Protein AF-A0A953AN81-F1 (afdb_monomer_lite)

Radius of gyration: 26.67 Å; chains: 1; bounding box: 37×70×62 Å

Secondary structure (DSSP, 8-state):
-TTSS---HHHHTT--EEEEETTEEEEE-----GGGGGT-HHHHHHHHHHHTTHHHHHHHS-S----PPP----PPPPPPP---------------

Sequence (96 aa):
LLSGRPVGITRVHGQEQRVTVAGRSVLLYPLYHPAAALYTPAMLKVLESDFARLPELLARGSEPVAAAPPNVGRAPEPIPEPVAVAPAQGEQLGLF

pLDDT: mean 79.98, std 17.8, range [47.62, 97.81]

Structure (mmCIF, N/CA/C/O backbone):
data_AF-A0A953AN81-F1
#
_entry.id   AF-A0A953AN81-F1
#
loop_
_atom_site.group_PDB
_atom_site.id
_atom_site.type_symbol
_atom_site.label_atom_id
_atom_site.label_alt_id
_atom_site.label_comp_id
_atom_site.label_asym_id
_atom_site.label_entity_id
_atom_site.label_seq_id
_atom_site.pdbx_PDB_ins_code
_atom_site.Cartn_x
_atom_site.Cartn_y
_atom_site.Cartn_z
_atom_site.occupancy
_atom_site.B_iso_or_equiv
_atom_site.auth_seq_id
_atom_site.auth_comp_id
_atom_site.auth_asym_id
_atom_site.auth_atom_id
_atom_site.pdbx_PDB_model_num
ATOM 1 N N . LEU A 1 1 ? -2.696 -9.888 7.579 1.00 82.38 1 LEU A N 1
ATOM 2 C CA . LEU A 1 1 ? -2.526 -8.621 6.823 1.00 82.38 1 LEU A CA 1
ATOM 3 C C . LEU A 1 1 ? -3.196 -7.497 7.602 1.00 82.38 1 LEU A C 1
ATOM 5 O O . LEU A 1 1 ? -4.228 -7.763 8.204 1.00 82.38 1 LEU A O 1
ATOM 9 N N . LEU A 1 2 ? -2.651 -6.276 7.573 1.00 84.50 2 LEU A N 1
ATOM 10 C CA . LEU A 1 2 ? -3.248 -5.101 8.241 1.00 84.50 2 LEU A CA 1
ATOM 11 C C . LEU A 1 2 ? -4.686 -4.808 7.776 1.00 84.50 2 LEU A C 1
ATOM 13 O O . LEU A 1 2 ? -5.493 -4.313 8.550 1.00 84.50 2 LEU A O 1
ATOM 17 N N . SER A 1 3 ? -5.019 -5.167 6.534 1.00 84.38 3 SER A N 1
ATOM 18 C CA . SER A 1 3 ? -6.356 -5.009 5.952 1.00 84.38 3 SER A CA 1
ATOM 19 C C . SER A 1 3 ? -7.399 -6.016 6.460 1.00 84.38 3 SER A C 1
ATOM 21 O O . SER A 1 3 ? -8.580 -5.871 6.153 1.00 84.38 3 SER A O 1
ATOM 23 N N . GLY A 1 4 ? -6.990 -7.082 7.162 1.00 85.19 4 GLY A N 1
ATOM 24 C CA . GLY A 1 4 ? -7.884 -8.158 7.614 1.00 85.19 4 GLY A CA 1
ATOM 25 C C . GLY A 1 4 ? -8.491 -9.029 6.500 1.00 85.19 4 GLY A C 1
ATOM 26 O O . GLY A 1 4 ? -9.268 -9.930 6.798 1.00 85.19 4 GLY A O 1
ATOM 27 N N . ARG A 1 5 ? -8.147 -8.798 5.222 1.00 84.94 5 ARG A N 1
ATOM 28 C CA . ARG A 1 5 ? -8.697 -9.523 4.060 1.00 84.94 5 ARG A CA 1
ATOM 29 C C . ARG A 1 5 ? -7.575 -10.147 3.223 1.00 84.94 5 ARG A C 1
ATOM 31 O O . ARG A 1 5 ? -6.584 -9.461 2.972 1.00 84.94 5 ARG A O 1
ATOM 38 N N . PRO A 1 6 ? -7.720 -11.388 2.727 1.00 87.38 6 PRO A N 1
ATOM 39 C CA . PRO A 1 6 ? -6.695 -12.068 1.931 1.00 87.38 6 PRO A CA 1
ATOM 40 C C . PRO A 1 6 ? -6.718 -11.642 0.446 1.00 87.38 6 PRO A C 1
ATOM 42 O O . PRO A 1 6 ? -6.703 -12.480 -0.450 1.0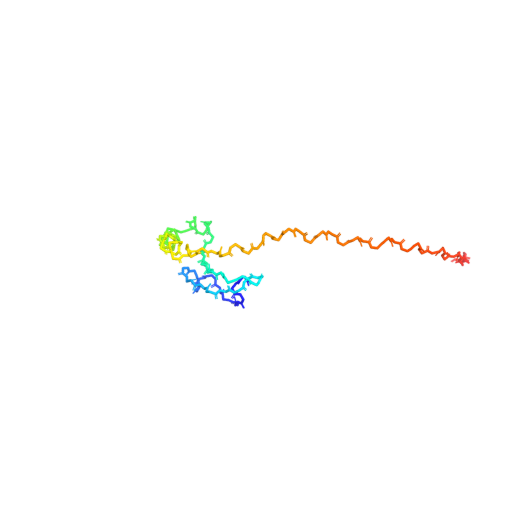0 87.38 6 PRO A O 1
ATOM 45 N N . VAL A 1 7 ? -6.799 -10.339 0.159 1.00 90.31 7 VAL A N 1
ATOM 46 C CA . VAL A 1 7 ? -6.850 -9.816 -1.219 1.00 90.31 7 VAL A CA 1
ATOM 47 C C . VAL A 1 7 ? -5.448 -9.397 -1.670 1.00 90.31 7 VAL A C 1
ATOM 49 O O . VAL A 1 7 ? -4.734 -8.726 -0.929 1.00 90.31 7 VAL A O 1
ATOM 52 N N . GLY A 1 8 ? -5.049 -9.791 -2.884 1.00 93.75 8 GLY A N 1
ATOM 53 C CA . GLY A 1 8 ? -3.735 -9.461 -3.449 1.00 93.75 8 GLY A CA 1
ATOM 54 C C . GLY A 1 8 ? -3.566 -7.976 -3.791 1.00 93.75 8 GLY A C 1
ATOM 55 O O . GLY A 1 8 ? -4.536 -7.306 -4.154 1.00 93.75 8 GLY A O 1
ATOM 56 N N . ILE A 1 9 ? -2.321 -7.483 -3.726 1.00 94.25 9 ILE A N 1
ATOM 57 C CA . ILE A 1 9 ? -1.979 -6.055 -3.881 1.00 94.25 9 ILE A CA 1
ATOM 58 C C . ILE A 1 9 ? -2.495 -5.449 -5.192 1.00 94.25 9 ILE A C 1
ATOM 60 O O . ILE A 1 9 ? -3.015 -4.339 -5.191 1.00 94.25 9 ILE A O 1
ATOM 64 N N . THR A 1 10 ? -2.481 -6.214 -6.285 1.00 94.25 10 THR A N 1
ATOM 65 C CA . THR A 1 10 ? -2.954 -5.771 -7.604 1.00 94.25 10 THR A CA 1
ATOM 66 C C . THR A 1 10 ? -4.422 -5.364 -7.646 1.00 94.25 10 THR A C 1
ATOM 68 O O . THR A 1 10 ? -4.812 -4.596 -8.514 1.00 94.25 10 THR A O 1
ATOM 71 N N . ARG A 1 11 ? -5.252 -5.837 -6.711 1.00 94.25 11 ARG A N 1
ATOM 72 C CA . ARG A 1 11 ? -6.670 -5.450 -6.645 1.00 94.25 11 ARG A CA 1
ATOM 73 C C . ARG A 1 11 ? -6.944 -4.290 -5.692 1.00 94.25 11 ARG A C 1
ATOM 75 O O . ARG A 1 11 ? -8.027 -3.724 -5.760 1.00 94.25 11 ARG A O 1
ATOM 82 N N . VAL A 1 12 ? -6.019 -3.995 -4.777 1.00 95.62 12 VAL A N 1
ATOM 83 C CA . VAL A 1 12 ? -6.256 -3.082 -3.643 1.00 95.62 12 VAL A CA 1
ATOM 84 C C . VAL A 1 12 ? -5.313 -1.885 -3.598 1.00 95.62 12 VAL A C 1
ATOM 86 O O . VAL A 1 12 ? -5.532 -0.998 -2.776 1.00 95.62 12 VAL A O 1
ATOM 89 N N . HIS A 1 13 ? -4.266 -1.850 -4.428 1.00 95.88 13 HIS A N 1
ATOM 90 C CA . HIS A 1 13 ? -3.402 -0.676 -4.517 1.00 95.88 13 HIS A CA 1
ATOM 91 C C . HIS A 1 13 ? -4.225 0.561 -4.899 1.00 95.88 13 HIS A C 1
ATOM 93 O O . HIS A 1 13 ? -5.213 0.465 -5.631 1.00 95.88 13 HIS A O 1
ATOM 99 N N . GLY A 1 14 ? -3.871 1.708 -4.327 1.00 95.94 14 GLY A N 1
ATOM 100 C CA . GLY A 1 14 ? -4.579 2.958 -4.577 1.00 95.94 14 GLY A CA 1
ATOM 101 C C . GLY A 1 14 ? -6.006 3.004 -4.012 1.00 95.94 14 GLY A C 1
ATOM 102 O O . GLY A 1 14 ? -6.730 3.961 -4.264 1.00 95.94 14 GLY A O 1
ATOM 103 N N . GLN A 1 15 ? -6.471 2.014 -3.247 1.00 95.00 15 GLN A N 1
ATOM 104 C CA . GLN A 1 15 ? -7.810 2.039 -2.647 1.00 95.00 15 GLN A CA 1
ATOM 105 C C . GLN A 1 15 ? -7.718 2.292 -1.148 1.00 95.00 15 GLN A C 1
ATOM 107 O O . GLN A 1 15 ? -7.075 1.544 -0.417 1.00 95.00 15 GLN A O 1
ATOM 112 N N . GLU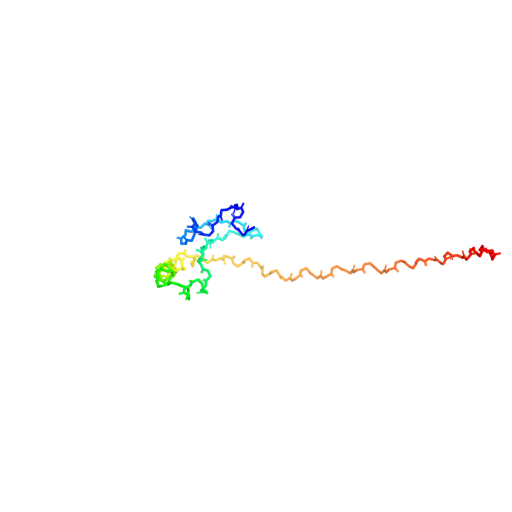 A 1 16 ? -8.386 3.341 -0.677 1.00 94.25 16 GLU A N 1
ATOM 113 C CA . GLU A 1 16 ? -8.463 3.634 0.750 1.00 94.25 16 GLU A CA 1
ATOM 114 C C . GLU A 1 16 ? -9.329 2.600 1.485 1.00 94.25 16 GLU A C 1
ATOM 116 O O . GLU A 1 16 ? -10.363 2.143 0.995 1.00 94.25 16 GLU A O 1
ATOM 121 N N . GLN A 1 17 ? -8.889 2.202 2.673 1.00 93.25 17 GLN A N 1
ATOM 122 C CA . GLN A 1 17 ? -9.535 1.176 3.479 1.00 93.25 17 GLN A CA 1
ATOM 123 C C . GLN A 1 17 ? -9.576 1.642 4.929 1.00 93.25 17 GLN A C 1
ATOM 125 O O . GLN A 1 17 ? -8.550 1.709 5.601 1.00 93.25 17 GLN A O 1
ATOM 130 N N . ARG A 1 18 ? -10.769 1.945 5.442 1.00 92.44 18 ARG A N 1
ATOM 131 C CA . ARG A 1 18 ? -10.947 2.182 6.879 1.00 92.44 18 ARG A CA 1
ATOM 132 C C . ARG A 1 18 ? -10.865 0.851 7.615 1.00 92.44 18 ARG A C 1
ATOM 134 O O . ARG A 1 18 ? -11.656 -0.052 7.343 1.00 92.44 18 ARG A O 1
ATOM 141 N N . VAL A 1 19 ? -9.904 0.732 8.522 1.00 92.69 19 VAL A N 1
ATOM 142 C CA . VAL A 1 19 ? -9.663 -0.483 9.307 1.00 92.69 19 VAL A CA 1
ATOM 143 C C . VAL A 1 19 ? -9.360 -0.125 10.756 1.00 92.69 19 VAL A C 1
ATOM 145 O O . VAL A 1 19 ? -8.864 0.959 11.053 1.00 92.69 19 VAL A O 1
ATOM 148 N N . THR A 1 20 ? -9.644 -1.048 11.672 1.00 92.00 20 THR A N 1
ATOM 149 C CA . THR A 1 20 ? -9.247 -0.916 13.075 1.00 92.00 20 THR A CA 1
ATOM 150 C C . THR A 1 20 ? -7.985 -1.736 13.313 1.00 92.00 20 THR A C 1
ATOM 152 O O . THR A 1 20 ? -8.000 -2.955 13.159 1.00 92.00 20 THR A O 1
ATOM 155 N N . VAL A 1 21 ? -6.894 -1.081 13.706 1.00 89.00 21 VAL A N 1
ATOM 156 C CA . VAL A 1 21 ? -5.611 -1.725 14.020 1.00 89.00 21 VAL A CA 1
ATOM 157 C C . VAL A 1 21 ? -5.282 -1.441 15.477 1.00 89.00 21 VAL A C 1
ATOM 159 O O . VAL A 1 21 ? -5.191 -0.282 15.872 1.00 89.00 21 VAL A O 1
ATOM 162 N N . ALA A 1 22 ? -5.133 -2.494 16.288 1.00 89.25 22 ALA A N 1
ATOM 163 C CA . ALA A 1 22 ? -4.834 -2.380 17.721 1.00 89.25 22 ALA A CA 1
ATOM 164 C C . ALA A 1 22 ? -5.758 -1.384 18.466 1.00 89.25 22 ALA A C 1
ATOM 166 O O . ALA A 1 22 ? -5.303 -0.548 19.242 1.00 89.25 22 ALA A O 1
ATOM 167 N N . GLY A 1 23 ? -7.065 -1.434 18.176 1.00 88.94 23 GLY A N 1
ATOM 168 C CA . GLY A 1 23 ? -8.071 -0.555 18.786 1.00 88.94 23 GLY A CA 1
ATOM 169 C C . GLY A 1 23 ? -8.125 0.875 18.230 1.00 88.94 23 GLY A C 1
ATOM 170 O O . GLY A 1 23 ? -8.932 1.670 18.700 1.00 88.94 23 GLY A O 1
ATOM 171 N N . ARG A 1 24 ? -7.312 1.218 17.222 1.00 88.69 24 ARG A N 1
ATOM 172 C CA . ARG A 1 24 ? -7.308 2.539 16.572 1.00 88.69 24 ARG A CA 1
ATOM 173 C C . ARG A 1 24 ? -7.953 2.470 15.194 1.00 88.69 24 ARG A C 1
ATOM 175 O O . ARG A 1 24 ? -7.601 1.602 14.399 1.00 88.69 24 ARG A O 1
ATOM 182 N N . SER A 1 25 ? -8.874 3.389 14.908 1.00 90.56 25 SER A N 1
ATOM 183 C CA . SER A 1 25 ? -9.413 3.575 13.556 1.00 90.56 25 SER A CA 1
ATOM 184 C C . SER A 1 25 ? -8.359 4.262 12.691 1.00 90.56 25 SER A C 1
ATOM 186 O O . SER A 1 25 ? -7.903 5.351 13.032 1.00 90.56 25 SER A O 1
ATOM 188 N N . VAL A 1 26 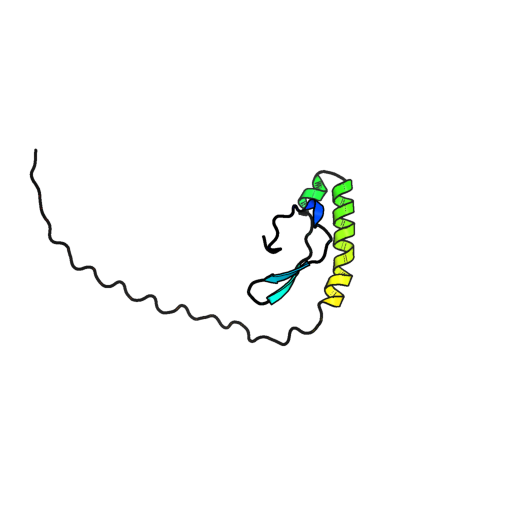? -7.940 3.612 11.607 1.00 91.06 26 VAL A N 1
ATOM 189 C CA . VAL A 1 26 ? -6.924 4.123 10.682 1.00 91.06 26 VAL A CA 1
ATOM 190 C C . VAL A 1 26 ? -7.411 4.023 9.240 1.00 91.06 26 VAL A C 1
ATOM 192 O O . VAL A 1 26 ? -8.149 3.105 8.870 1.00 91.06 26 VAL A O 1
ATOM 195 N N . LEU A 1 27 ? -6.973 4.968 8.410 1.00 92.81 27 LEU A N 1
ATOM 196 C CA . LEU A 1 27 ? -7.141 4.902 6.964 1.00 92.81 27 LEU A CA 1
ATOM 197 C C . LEU A 1 27 ? -5.913 4.214 6.363 1.00 92.81 27 LEU A C 1
ATOM 199 O O . LEU A 1 27 ? -4.829 4.789 6.314 1.00 92.81 27 LEU A O 1
ATOM 203 N N . LEU A 1 28 ? -6.072 2.967 5.935 1.00 93.94 28 LEU A N 1
ATOM 204 C CA . LEU A 1 28 ? -5.036 2.206 5.250 1.00 93.94 28 LEU A CA 1
ATOM 205 C C . LEU A 1 28 ? -5.090 2.509 3.747 1.00 93.94 28 LEU A C 1
ATOM 207 O O . LEU A 1 28 ? -6.149 2.405 3.135 1.00 93.94 28 LEU A O 1
ATOM 211 N N . TYR A 1 29 ? -3.950 2.850 3.149 1.00 96.31 29 TYR A N 1
ATOM 212 C CA . TYR A 1 29 ? -3.821 3.113 1.713 1.00 96.31 29 TYR A CA 1
ATOM 213 C C . TYR A 1 29 ? -2.700 2.237 1.131 1.00 96.31 29 TYR A C 1
ATOM 215 O O . TYR A 1 29 ? -1.523 2.588 1.246 1.00 96.31 29 TYR A O 1
ATOM 223 N N . PRO A 1 30 ? -3.024 1.042 0.598 1.00 95.75 30 PRO A N 1
ATOM 224 C CA . PRO A 1 30 ? -2.033 0.117 0.063 1.00 95.75 30 PRO A CA 1
ATOM 225 C C . PRO A 1 30 ? -1.387 0.655 -1.215 1.00 95.75 30 PRO A C 1
ATOM 227 O O . PRO A 1 30 ? -2.065 1.185 -2.093 1.00 95.75 30 PRO A O 1
ATOM 230 N N . LEU A 1 31 ? -0.081 0.440 -1.345 1.00 96.88 31 LEU A N 1
ATOM 231 C CA . LEU A 1 31 ? 0.719 0.823 -2.505 1.00 96.88 31 LEU A CA 1
ATOM 232 C C . LEU A 1 31 ? 1.575 -0.358 -2.956 1.00 96.88 31 LEU A C 1
ATOM 234 O O . LEU A 1 31 ? 1.941 -1.215 -2.145 1.00 96.88 31 LEU A O 1
ATOM 238 N N . TYR A 1 32 ? 1.931 -0.388 -4.240 1.00 96.62 32 TYR A N 1
ATOM 239 C CA . TYR A 1 32 ? 3.012 -1.261 -4.685 1.00 96.62 32 TYR A CA 1
ATOM 240 C C . TYR A 1 32 ? 4.321 -0.880 -3.988 1.00 96.62 32 TYR A C 1
ATOM 242 O O . TYR A 1 32 ? 4.598 0.292 -3.732 1.00 96.62 32 TYR A O 1
ATOM 250 N N . HIS A 1 33 ? 5.149 -1.883 -3.694 1.00 95.88 33 HIS A N 1
ATOM 251 C CA . HIS A 1 33 ? 6.485 -1.640 -3.161 1.00 95.88 33 HIS A CA 1
ATOM 252 C C . HIS A 1 33 ? 7.315 -0.842 -4.188 1.00 95.88 33 HIS A C 1
ATOM 254 O O . HIS A 1 33 ? 7.271 -1.200 -5.366 1.00 95.88 33 HIS A O 1
ATOM 260 N N . PRO A 1 34 ? 8.116 0.169 -3.794 1.00 95.69 34 PRO A N 1
ATOM 261 C CA . PRO A 1 34 ? 8.873 0.998 -4.741 1.00 95.69 34 PRO A CA 1
ATOM 262 C C . PRO A 1 34 ? 9.767 0.208 -5.705 1.00 95.69 34 PRO A C 1
ATOM 264 O O . PRO A 1 34 ? 9.899 0.571 -6.869 1.00 95.69 34 PRO A O 1
ATOM 267 N N . ALA A 1 35 ? 10.308 -0.932 -5.262 1.00 97.12 35 ALA A N 1
ATOM 268 C CA . ALA A 1 35 ? 11.082 -1.827 -6.129 1.00 97.12 35 ALA A CA 1
ATOM 269 C C . ALA A 1 35 ? 10.296 -2.330 -7.361 1.00 97.12 35 ALA A C 1
ATOM 271 O O . ALA A 1 35 ? 10.907 -2.636 -8.380 1.00 97.12 35 ALA A O 1
ATOM 272 N N . ALA A 1 36 ? 8.957 -2.378 -7.314 1.00 93.81 36 ALA A N 1
ATOM 273 C CA . ALA A 1 36 ? 8.121 -2.765 -8.453 1.00 93.81 36 ALA A CA 1
ATOM 274 C C . ALA A 1 36 ? 8.292 -1.821 -9.659 1.00 93.81 36 ALA A C 1
ATOM 276 O O . ALA A 1 36 ? 8.195 -2.260 -10.806 1.00 93.81 36 ALA A O 1
ATOM 277 N N . ALA A 1 37 ? 8.597 -0.543 -9.409 1.00 96.06 37 ALA A N 1
ATOM 278 C CA . ALA A 1 37 ? 8.819 0.452 -10.454 1.00 96.06 37 ALA A CA 1
ATOM 279 C C . ALA A 1 37 ? 10.097 0.192 -11.273 1.00 96.06 37 ALA A C 1
ATOM 281 O O . ALA A 1 37 ? 10.204 0.678 -12.395 1.00 96.06 37 ALA A O 1
ATOM 282 N N . LEU A 1 38 ? 11.042 -0.603 -10.753 1.00 97.12 38 LEU A N 1
ATOM 283 C CA . LEU A 1 38 ? 12.294 -0.925 -11.448 1.00 97.12 38 LEU A CA 1
ATOM 284 C C . LEU A 1 38 ? 12.105 -1.937 -12.585 1.00 97.12 38 LEU A C 1
ATOM 286 O O . LEU A 1 38 ? 12.938 -2.008 -13.483 1.00 97.12 38 LEU A O 1
ATOM 290 N N . TYR A 1 39 ? 11.027 -2.726 -12.559 1.00 93.44 39 TYR A N 1
ATOM 291 C CA . TYR A 1 39 ? 10.818 -3.800 -13.532 1.00 93.44 39 TYR A CA 1
ATOM 292 C C . TYR A 1 39 ? 10.215 -3.309 -14.845 1.00 93.44 39 TYR A C 1
ATOM 294 O O . TYR A 1 39 ? 10.553 -3.833 -15.903 1.00 93.44 39 TYR A O 1
ATOM 302 N N . THR A 1 40 ? 9.293 -2.340 -14.798 1.00 95.62 40 THR A N 1
ATOM 303 C CA . THR A 1 40 ? 8.643 -1.818 -16.008 1.00 95.62 40 THR A CA 1
ATOM 304 C C . THR A 1 40 ? 8.266 -0.338 -15.871 1.00 95.62 40 THR A C 1
ATOM 306 O O . THR A 1 40 ? 7.801 0.080 -14.806 1.00 95.62 40 THR A O 1
ATOM 309 N N . PRO A 1 41 ? 8.325 0.447 -16.966 1.00 95.44 41 PRO A N 1
ATOM 310 C CA . PRO A 1 41 ? 7.830 1.827 -16.974 1.00 95.44 41 PRO A CA 1
ATOM 311 C C . PRO A 1 41 ? 6.335 1.950 -16.644 1.00 95.44 41 PRO A C 1
ATOM 313 O O . PRO A 1 41 ? 5.883 2.984 -16.161 1.00 95.44 41 PRO A O 1
ATOM 316 N N . ALA A 1 42 ? 5.547 0.905 -16.911 1.00 96.12 42 ALA A N 1
ATOM 317 C CA . ALA A 1 42 ? 4.129 0.879 -16.570 1.00 96.12 42 ALA A CA 1
ATOM 318 C C . ALA A 1 42 ? 3.909 0.870 -15.048 1.00 96.12 42 ALA A C 1
ATOM 320 O O . ALA A 1 42 ? 3.053 1.600 -14.557 1.00 96.12 42 ALA A O 1
ATOM 321 N N . MET A 1 43 ? 4.703 0.098 -14.295 1.00 96.00 43 MET A N 1
ATOM 322 C CA . MET A 1 43 ? 4.615 0.062 -12.828 1.00 96.00 43 MET A CA 1
ATOM 323 C C . MET A 1 43 ? 5.037 1.379 -12.181 1.00 96.00 43 MET A C 1
ATOM 325 O O . MET A 1 43 ? 4.426 1.788 -11.198 1.00 96.00 43 MET A O 1
ATOM 329 N N . LEU A 1 44 ? 6.022 2.069 -12.761 1.00 97.44 44 LEU A N 1
ATOM 330 C CA . LEU A 1 44 ? 6.397 3.417 -12.339 1.00 97.44 44 LEU A CA 1
ATOM 331 C C . LEU A 1 44 ? 5.192 4.368 -12.431 1.00 97.44 44 LEU A C 1
ATOM 333 O O . LEU A 1 44 ? 4.832 4.985 -11.434 1.00 97.44 44 LEU A O 1
ATOM 337 N N . LYS A 1 45 ? 4.511 4.418 -13.584 1.00 97.81 45 LYS A N 1
ATOM 338 C CA . LYS A 1 45 ? 3.341 5.294 -13.793 1.00 97.81 45 LYS A CA 1
ATOM 339 C C . LYS A 1 45 ? 2.196 5.007 -12.822 1.00 97.81 45 LYS A C 1
ATOM 341 O O . LYS A 1 45 ? 1.543 5.930 -12.344 1.00 97.81 45 LYS A O 1
ATOM 346 N N . VAL A 1 46 ? 1.947 3.728 -12.534 1.00 97.12 46 VAL A N 1
ATOM 347 C CA . VAL A 1 46 ? 0.943 3.329 -11.536 1.00 97.12 46 VAL A CA 1
ATOM 348 C C . VAL A 1 46 ? 1.328 3.862 -10.157 1.00 97.12 46 VAL A C 1
ATOM 350 O O . VAL A 1 46 ? 0.502 4.480 -9.490 1.00 97.12 46 VAL A O 1
ATOM 353 N N . LEU A 1 47 ? 2.588 3.684 -9.752 1.00 96.94 47 LEU A N 1
ATOM 354 C CA . LEU A 1 47 ? 3.073 4.147 -8.456 1.00 96.94 47 LEU A CA 1
ATOM 355 C C . LEU A 1 47 ? 2.995 5.675 -8.326 1.00 96.94 47 LEU A C 1
ATOM 357 O O . LEU A 1 47 ? 2.526 6.166 -7.304 1.00 96.94 47 LEU A O 1
ATOM 361 N N . GLU A 1 48 ? 3.391 6.423 -9.359 1.00 97.75 48 GLU A N 1
ATOM 362 C CA . GLU A 1 48 ? 3.258 7.887 -9.396 1.00 97.75 48 GLU A CA 1
ATOM 363 C C . GLU A 1 48 ? 1.801 8.331 -9.235 1.00 97.75 48 GLU A C 1
ATOM 365 O O . GLU A 1 48 ? 1.511 9.201 -8.412 1.00 97.75 48 GLU A O 1
ATOM 370 N N . SER A 1 49 ? 0.875 7.707 -9.971 1.00 97.75 49 SER A N 1
ATOM 371 C CA . SER A 1 49 ? -0.555 8.013 -9.870 1.00 97.75 49 SER A CA 1
ATOM 372 C C . SER A 1 49 ? -1.103 7.730 -8.474 1.00 97.75 49 SER A C 1
ATOM 374 O O . SER A 1 49 ? -1.906 8.509 -7.960 1.00 97.75 49 SER A O 1
ATOM 376 N N . ASP A 1 50 ? -0.685 6.630 -7.848 1.00 97.56 50 ASP A N 1
ATOM 377 C CA . ASP A 1 50 ? -1.146 6.292 -6.507 1.00 97.56 50 ASP A CA 1
ATOM 378 C C . ASP A 1 50 ? -0.569 7.260 -5.458 1.00 97.56 50 ASP A C 1
ATOM 380 O O . ASP A 1 50 ? -1.290 7.674 -4.545 1.00 97.56 50 ASP A O 1
ATOM 384 N N . PHE A 1 51 ? 0.700 7.664 -5.600 1.00 97.00 51 PHE A N 1
ATOM 385 C CA . PHE A 1 51 ? 1.361 8.642 -4.727 1.00 97.00 51 PHE A CA 1
ATOM 386 C C . PHE A 1 51 ? 0.764 10.045 -4.855 1.00 97.00 51 PHE A C 1
ATOM 388 O O . PHE A 1 51 ? 0.629 10.740 -3.847 1.00 97.00 51 PHE A O 1
ATOM 395 N N . ALA A 1 52 ? 0.347 10.450 -6.057 1.00 97.44 52 ALA A N 1
ATOM 396 C CA . ALA A 1 52 ? -0.267 11.755 -6.302 1.00 97.44 52 ALA A CA 1
ATOM 397 C C . ALA A 1 52 ? -1.550 11.990 -5.482 1.00 97.44 52 ALA A C 1
ATOM 399 O O . ALA A 1 52 ? -1.940 13.134 -5.258 1.00 97.44 52 ALA A O 1
ATOM 400 N N . ARG A 1 53 ? -2.189 10.923 -4.986 1.00 96.12 53 ARG A N 1
ATOM 401 C CA . ARG A 1 53 ? -3.385 10.997 -4.133 1.00 96.12 53 ARG A CA 1
ATOM 402 C C . ARG A 1 53 ? -3.079 11.197 -2.649 1.00 96.12 53 ARG A C 1
ATOM 404 O O . ARG A 1 53 ? -3.966 11.607 -1.901 1.00 96.12 53 ARG A O 1
ATOM 411 N N . LEU A 1 54 ? -1.849 10.928 -2.202 1.00 94.94 54 LEU A N 1
ATOM 412 C CA . LEU A 1 54 ? -1.469 11.034 -0.788 1.00 94.94 54 LEU A CA 1
ATOM 413 C C . LEU A 1 54 ? -1.717 12.426 -0.188 1.00 94.94 54 LEU A C 1
ATOM 415 O O . LEU A 1 54 ? -2.266 12.470 0.912 1.00 94.94 54 LEU A O 1
ATOM 419 N N . PRO A 1 55 ? -1.396 13.553 -0.858 1.00 94.75 55 PRO A N 1
ATOM 420 C CA . PRO A 1 55 ? -1.643 14.878 -0.289 1.00 94.75 55 PRO A CA 1
ATOM 421 C C . PRO A 1 55 ? -3.115 15.099 0.083 1.00 94.75 55 PRO A C 1
ATOM 423 O O . PRO A 1 55 ? -3.412 15.577 1.175 1.00 94.75 55 PRO A O 1
ATOM 426 N N . GLU A 1 56 ? -4.043 14.682 -0.782 1.00 94.31 56 GLU A N 1
ATOM 427 C CA . GLU A 1 56 ? -5.487 14.803 -0.552 1.00 94.31 56 GLU A CA 1
ATOM 428 C C . GLU A 1 56 ? -5.968 13.890 0.590 1.00 94.31 56 GLU A C 1
ATOM 430 O O . GLU A 1 56 ? -6.855 14.250 1.364 1.00 94.31 56 GLU A O 1
ATOM 435 N N . LEU A 1 57 ? -5.400 12.688 0.715 1.00 92.94 57 LEU A N 1
ATOM 436 C CA . LEU A 1 57 ? -5.723 11.763 1.806 1.00 92.94 57 LEU A CA 1
ATOM 437 C C . LEU A 1 57 ? -5.216 12.280 3.157 1.00 92.94 57 LEU A C 1
ATOM 439 O O . LEU A 1 57 ? -5.936 12.218 4.151 1.00 92.94 57 LEU A O 1
ATOM 443 N N . LEU A 1 58 ? -4.004 12.835 3.188 1.00 91.12 58 LEU A N 1
ATOM 444 C CA . LEU A 1 58 ? -3.407 13.404 4.395 1.00 91.12 58 LEU A CA 1
ATOM 445 C C . LEU A 1 58 ? -4.128 14.679 4.840 1.00 91.12 58 LEU A C 1
ATOM 447 O O . LEU A 1 58 ? -4.374 14.849 6.031 1.00 91.12 58 LEU A O 1
ATOM 451 N N . ALA A 1 59 ? -4.537 15.531 3.896 1.00 90.88 59 ALA A N 1
ATOM 452 C CA . ALA A 1 59 ? -5.320 16.728 4.191 1.00 90.88 59 ALA A CA 1
ATOM 453 C C . ALA A 1 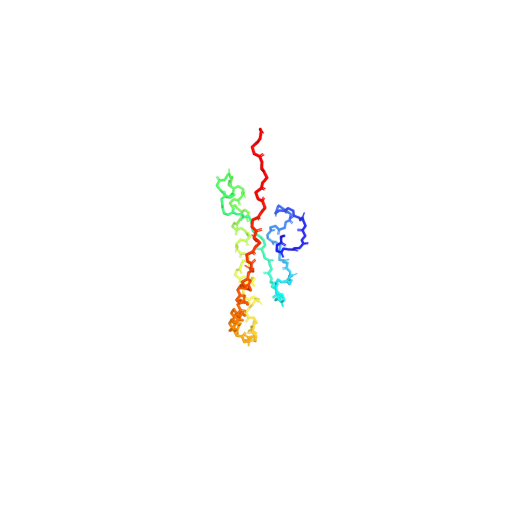59 ? -6.690 16.410 4.819 1.00 90.88 59 ALA A C 1
ATOM 455 O O . ALA A 1 59 ? -7.197 17.209 5.598 1.00 90.88 59 ALA A O 1
ATOM 456 N N . ARG A 1 60 ? -7.278 15.244 4.512 1.00 85.62 60 ARG A N 1
ATOM 457 C CA . ARG A 1 60 ? -8.528 14.757 5.125 1.00 85.62 60 ARG A CA 1
ATOM 458 C C . ARG A 1 60 ? -8.330 14.129 6.507 1.00 85.62 60 ARG A C 1
ATOM 460 O O . ARG A 1 60 ? -9.273 14.074 7.287 1.00 85.62 60 ARG A O 1
ATOM 467 N N . GLY A 1 61 ? -7.134 13.615 6.796 1.00 70.12 61 GLY A N 1
ATOM 468 C CA . GLY A 1 61 ? -6.808 12.909 8.041 1.00 70.12 61 GLY A CA 1
ATOM 469 C C . GLY A 1 61 ? -6.347 13.806 9.193 1.00 70.12 61 GLY A C 1
ATOM 470 O O . GLY A 1 61 ? -5.994 13.286 10.246 1.00 70.12 61 GLY A O 1
ATOM 471 N N . SER A 1 62 ? -6.325 15.125 9.003 1.00 59.06 62 SER A N 1
ATOM 472 C CA . SER A 1 62 ? -5.862 16.125 9.975 1.00 59.06 62 SER A CA 1
ATOM 473 C C . SER A 1 62 ? -6.912 16.529 11.019 1.00 59.06 62 SER A C 1
ATOM 475 O O . SER A 1 62 ? -6.706 17.503 11.745 1.00 59.06 62 SER A O 1
ATOM 477 N N . GLU A 1 63 ? -8.010 15.778 11.144 1.00 59.00 63 GLU A N 1
ATOM 478 C CA . GLU A 1 63 ? -8.872 15.855 12.326 1.00 59.00 63 GLU A CA 1
ATOM 479 C C . GLU A 1 63 ? -8.000 15.591 13.568 1.00 59.00 63 GLU A C 1
ATOM 481 O O . GLU A 1 63 ? -7.304 14.568 13.613 1.00 59.00 63 GLU A O 1
ATOM 486 N N . PRO A 1 64 ? -7.972 16.497 14.563 1.00 52.97 64 PRO A N 1
ATOM 487 C CA . PRO A 1 64 ? -7.134 16.322 15.734 1.00 52.97 64 PRO A CA 1
ATOM 488 C C . PRO A 1 64 ? -7.539 15.023 16.424 1.00 52.97 64 PRO A C 1
ATOM 490 O O . PRO A 1 64 ? -8.627 14.909 16.987 1.00 52.97 64 PRO A O 1
ATOM 493 N N . VAL A 1 65 ? -6.647 14.029 16.384 1.00 58.94 65 VAL A N 1
ATOM 494 C CA . VAL A 1 65 ? -6.723 12.870 17.268 1.00 58.94 65 VAL A CA 1
ATOM 495 C C . VAL A 1 65 ? -6.674 13.454 18.671 1.00 58.94 65 VAL A C 1
ATOM 497 O O . VAL A 1 65 ? -5.603 13.855 19.128 1.00 58.94 65 VAL A O 1
ATOM 500 N N . ALA A 1 66 ? -7.840 13.580 19.317 1.00 53.06 66 ALA A N 1
ATOM 501 C CA . ALA A 1 66 ? -7.938 13.971 20.713 1.00 53.06 66 ALA A CA 1
ATOM 502 C C . ALA A 1 66 ? -6.903 13.132 21.451 1.00 53.06 66 ALA A C 1
ATOM 504 O O . ALA A 1 66 ? -6.943 11.905 21.338 1.00 53.06 66 ALA A O 1
ATOM 505 N N . ALA A 1 67 ? -5.918 13.801 22.054 1.00 52.91 67 ALA A N 1
ATOM 506 C CA . ALA A 1 67 ? -4.724 13.174 22.587 1.00 52.91 67 ALA A CA 1
ATOM 507 C C . ALA A 1 67 ? -5.137 12.070 23.564 1.00 52.91 67 ALA A C 1
ATOM 509 O O . ALA A 1 67 ? -5.404 12.321 24.737 1.00 52.91 67 ALA A O 1
ATOM 510 N N . ALA A 1 68 ? -5.229 10.837 23.065 1.00 57.88 68 ALA A N 1
ATOM 511 C CA . ALA A 1 68 ? -5.288 9.677 23.918 1.00 57.88 68 ALA A CA 1
ATOM 512 C C . ALA A 1 68 ? -3.999 9.738 24.740 1.00 57.88 68 ALA A C 1
ATOM 514 O O . ALA A 1 68 ? -2.943 10.025 24.156 1.00 57.88 68 ALA A O 1
ATOM 515 N N . PRO A 1 69 ? -4.067 9.539 26.068 1.00 57.75 69 PRO A N 1
ATOM 516 C CA . PRO A 1 69 ? -2.880 9.610 26.895 1.00 57.75 69 PRO A CA 1
ATOM 517 C C . PRO A 1 69 ? -1.800 8.729 26.257 1.00 57.75 69 PRO A C 1
ATOM 519 O O . PRO A 1 69 ? -2.127 7.650 25.737 1.00 57.75 69 PRO A O 1
ATOM 522 N N . PRO A 1 70 ? -0.532 9.185 26.227 1.00 58.09 70 PRO A N 1
ATOM 523 C CA . PRO A 1 70 ? 0.554 8.313 25.823 1.00 58.09 70 PRO A CA 1
ATOM 524 C C . PRO A 1 70 ? 0.383 7.012 26.603 1.00 58.09 70 PRO A C 1
ATOM 526 O O . PRO A 1 70 ? 0.089 7.040 27.798 1.00 58.09 70 PRO A O 1
ATOM 529 N N . ASN A 1 71 ? 0.508 5.873 25.923 1.00 63.44 71 ASN A N 1
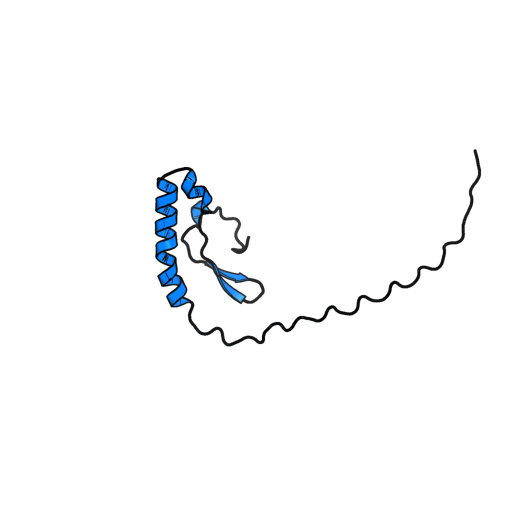ATOM 530 C CA . ASN A 1 71 ? 0.733 4.608 26.605 1.00 63.44 71 ASN A CA 1
ATOM 531 C C . ASN A 1 71 ? 2.093 4.750 27.304 1.00 63.44 71 ASN A C 1
ATOM 533 O O . ASN A 1 71 ? 3.128 4.379 26.756 1.00 63.44 71 ASN A O 1
ATOM 537 N N . VAL A 1 72 ? 2.090 5.414 28.463 1.00 54.12 72 VAL A N 1
ATOM 538 C CA . VAL A 1 72 ? 3.119 5.304 29.484 1.00 54.12 72 VAL A CA 1
ATOM 539 C C . VAL A 1 72 ? 3.136 3.829 29.800 1.00 54.12 72 VAL A C 1
ATOM 541 O O . VAL A 1 72 ? 2.121 3.281 30.232 1.00 54.12 72 VAL A O 1
ATOM 544 N N . GLY A 1 73 ? 4.253 3.205 29.432 1.00 50.12 73 GLY A N 1
ATOM 545 C CA . GLY A 1 73 ? 4.394 1.769 29.356 1.00 50.12 73 GLY A CA 1
ATOM 546 C C . GLY A 1 73 ? 3.728 1.083 30.533 1.00 50.12 73 GLY A C 1
ATOM 547 O O . GLY A 1 73 ? 3.920 1.465 31.689 1.00 50.12 73 GLY A O 1
ATOM 548 N N . ARG A 1 74 ? 2.981 0.020 30.234 1.00 52.62 74 ARG A N 1
ATOM 549 C CA . ARG A 1 74 ? 2.823 -1.037 31.220 1.00 52.62 74 ARG A CA 1
ATOM 550 C C . ARG A 1 74 ? 4.241 -1.405 31.648 1.00 52.62 74 ARG A C 1
ATOM 552 O O . ARG A 1 74 ? 4.997 -1.952 30.846 1.00 52.62 74 ARG A O 1
ATOM 559 N N . ALA A 1 75 ? 4.614 -0.995 32.859 1.00 58.16 75 ALA A N 1
ATOM 560 C CA . ALA A 1 75 ? 5.834 -1.445 33.496 1.00 58.16 75 ALA A CA 1
ATOM 561 C C . ALA A 1 75 ? 5.857 -2.974 33.367 1.00 58.16 75 ALA A C 1
ATOM 563 O O . ALA A 1 75 ? 4.788 -3.586 33.500 1.00 58.16 75 ALA A O 1
ATOM 564 N N . PRO A 1 76 ? 7.003 -3.596 33.044 1.00 61.50 76 PRO A N 1
ATOM 565 C CA . PRO A 1 76 ? 7.078 -5.045 33.072 1.00 61.50 76 PRO A CA 1
ATOM 566 C C . PRO A 1 76 ? 6.599 -5.490 34.455 1.00 61.50 76 PRO A C 1
ATOM 568 O O . PRO A 1 76 ? 7.145 -5.058 35.472 1.00 61.50 76 PRO A O 1
ATOM 571 N N . GLU A 1 77 ? 5.521 -6.274 34.490 1.00 63.53 77 GLU A N 1
ATOM 572 C CA . GLU A 1 77 ? 5.118 -6.953 35.716 1.00 63.53 77 GLU A CA 1
ATOM 573 C C . GLU A 1 77 ? 6.339 -7.731 36.219 1.00 63.53 77 GLU A C 1
ATOM 575 O O . GLU A 1 77 ? 7.046 -8.328 35.396 1.00 63.53 77 GLU A O 1
ATOM 580 N N . PRO A 1 78 ? 6.651 -7.681 37.525 1.00 61.97 78 PRO A N 1
ATOM 581 C CA . PRO A 1 78 ? 7.797 -8.398 38.053 1.00 61.97 78 PRO A CA 1
ATOM 582 C C . PRO A 1 78 ? 7.626 -9.876 37.708 1.00 61.97 78 PRO A C 1
ATOM 584 O O . PRO A 1 78 ? 6.632 -10.503 38.077 1.00 61.97 78 PRO A O 1
ATOM 587 N N . ILE A 1 79 ? 8.586 -10.408 36.951 1.00 65.69 79 ILE A N 1
ATOM 588 C CA . ILE A 1 79 ? 8.697 -11.838 36.680 1.00 65.69 79 ILE A CA 1
ATOM 589 C C . ILE A 1 79 ? 8.739 -12.511 38.060 1.00 65.69 79 ILE A C 1
ATOM 591 O O . ILE A 1 79 ? 9.616 -12.146 38.849 1.00 65.69 79 ILE A O 1
ATOM 595 N N . PRO A 1 80 ? 7.812 -13.426 38.402 1.00 65.00 80 PRO A N 1
ATOM 596 C CA . PRO A 1 80 ?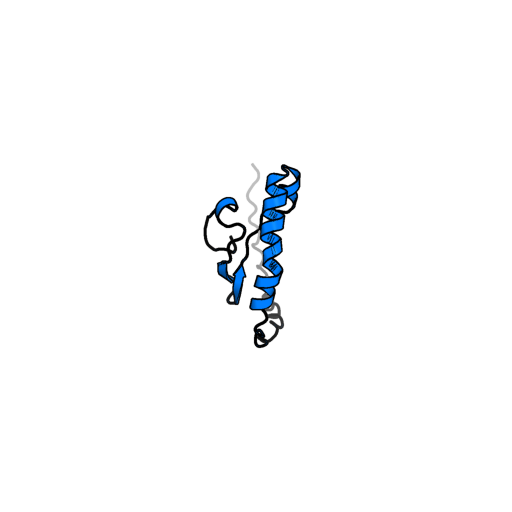 7.915 -14.142 39.661 1.00 65.00 80 PRO A CA 1
ATOM 597 C C . PRO A 1 80 ? 9.252 -14.885 39.678 1.00 65.00 80 PRO A C 1
ATOM 599 O O . PRO A 1 80 ? 9.612 -15.557 38.707 1.00 65.00 80 PRO A O 1
ATOM 602 N N . GLU A 1 81 ? 10.000 -14.699 40.764 1.00 61.00 81 GLU A N 1
ATOM 603 C CA . GLU A 1 81 ? 11.280 -15.358 41.002 1.00 61.00 81 GLU A CA 1
ATOM 604 C C . GLU A 1 81 ? 11.142 -16.868 40.751 1.00 61.00 81 GLU A C 1
ATOM 606 O O . GLU A 1 81 ? 10.112 -17.455 41.107 1.00 61.00 81 GLU A O 1
ATOM 611 N N . PRO A 1 82 ? 12.136 -17.521 40.122 1.00 61.19 82 PRO A N 1
ATOM 612 C CA . PRO A 1 82 ? 12.070 -18.953 39.905 1.00 61.19 82 PRO A CA 1
ATOM 613 C C . PRO A 1 82 ? 11.991 -19.636 41.270 1.00 61.19 82 PRO A C 1
ATOM 615 O O . PRO A 1 82 ? 12.946 -19.610 42.046 1.00 61.19 82 PRO A O 1
ATOM 618 N N . VAL A 1 83 ? 10.841 -20.247 41.562 1.00 59.81 83 VAL A N 1
ATOM 619 C CA . VAL A 1 83 ? 10.700 -21.174 42.684 1.00 59.81 83 VAL A CA 1
ATOM 620 C C . VAL A 1 83 ? 11.780 -22.231 42.503 1.00 59.81 83 VAL A C 1
ATOM 622 O O . VAL A 1 83 ? 11.775 -22.976 41.522 1.00 59.81 83 VAL A O 1
ATOM 625 N N . ALA A 1 84 ? 12.738 -22.241 43.428 1.00 56.59 84 ALA A N 1
ATOM 626 C CA . ALA A 1 84 ? 13.808 -23.216 43.468 1.00 56.59 84 ALA A CA 1
ATOM 627 C C . ALA A 1 84 ? 13.197 -24.622 43.465 1.00 56.59 84 ALA A C 1
ATOM 629 O O . ALA A 1 84 ? 12.538 -25.036 44.419 1.00 56.59 84 ALA A O 1
ATOM 630 N N . VAL A 1 85 ? 13.404 -25.352 42.371 1.00 59.09 85 VAL A N 1
ATOM 631 C CA . VAL A 1 85 ? 13.106 -26.780 42.315 1.00 59.09 85 VAL A CA 1
ATOM 632 C C . VAL A 1 85 ? 14.117 -27.466 43.232 1.00 59.09 85 VAL A C 1
ATOM 634 O O . VAL A 1 85 ? 15.320 -27.445 42.972 1.00 59.09 85 VAL A O 1
ATOM 637 N N . ALA A 1 86 ? 13.629 -28.013 44.346 1.00 54.09 86 ALA A N 1
ATOM 638 C CA . ALA A 1 86 ? 14.411 -28.836 45.264 1.00 54.09 86 ALA A CA 1
ATOM 639 C C . ALA A 1 86 ? 15.039 -30.036 44.517 1.00 54.09 86 ALA A C 1
ATOM 641 O O . ALA A 1 86 ? 14.456 -30.517 43.541 1.00 54.09 86 ALA A O 1
ATOM 642 N N . PRO A 1 87 ? 16.217 -30.533 44.936 1.00 47.62 87 PRO A N 1
ATOM 643 C CA . PRO A 1 87 ? 16.958 -31.509 44.152 1.00 47.62 87 PRO A CA 1
ATOM 644 C C . PRO A 1 87 ? 16.238 -32.859 44.180 1.00 47.62 87 PRO A C 1
ATOM 646 O O . PRO A 1 87 ? 16.000 -33.418 45.251 1.00 47.62 87 PRO A O 1
ATOM 649 N N . ALA A 1 88 ? 15.927 -33.409 43.005 1.00 54.12 88 ALA A N 1
ATOM 650 C CA . ALA A 1 88 ? 15.623 -34.828 42.890 1.00 54.12 88 ALA A CA 1
ATOM 651 C C . ALA A 1 88 ? 16.929 -35.592 43.136 1.00 54.12 88 ALA A C 1
ATOM 653 O O . ALA A 1 88 ? 17.867 -35.548 42.338 1.00 54.12 88 ALA A O 1
ATOM 654 N N . GLN A 1 89 ? 17.002 -36.194 44.318 1.00 54.59 89 GLN A N 1
ATOM 655 C CA . GLN A 1 89 ? 18.093 -37.043 44.767 1.00 54.59 89 GLN A CA 1
ATOM 656 C C . GLN A 1 89 ? 18.230 -38.240 43.823 1.00 54.59 89 GLN A C 1
ATOM 658 O O . GLN A 1 89 ? 17.247 -38.732 43.273 1.00 54.59 89 GLN A O 1
ATOM 663 N N . GLY A 1 90 ? 19.478 -38.642 43.593 1.00 57.25 90 GLY A N 1
ATOM 664 C CA . GLY A 1 90 ? 19.835 -39.604 42.566 1.00 57.25 90 GLY A CA 1
ATOM 665 C C . GLY A 1 90 ? 19.259 -40.994 42.797 1.00 57.25 90 GLY A C 1
ATOM 666 O O . GLY A 1 90 ? 19.240 -41.496 43.916 1.00 57.25 90 GLY A O 1
ATOM 667 N N . GLU A 1 91 ? 18.918 -41.647 41.692 1.00 57.91 91 GLU A N 1
ATOM 668 C CA . GLU A 1 91 ? 18.812 -43.097 41.633 1.00 57.91 91 GLU A CA 1
ATOM 669 C C . GLU A 1 91 ? 19.735 -43.596 40.521 1.00 57.91 91 GLU A C 1
ATOM 671 O O . GLU A 1 91 ? 19.449 -43.558 39.326 1.00 57.91 91 GLU A O 1
ATOM 676 N N . GLN A 1 92 ? 20.930 -43.975 40.967 1.00 60.53 92 GLN A N 1
ATOM 677 C CA . GLN A 1 92 ? 21.919 -44.755 40.246 1.00 60.53 92 GLN A CA 1
ATOM 678 C C . GLN A 1 92 ? 21.317 -46.110 39.876 1.00 60.53 92 GLN A C 1
ATOM 680 O O . GLN A 1 92 ? 20.946 -46.868 40.767 1.00 60.53 92 GLN A O 1
ATOM 685 N N . LEU A 1 93 ? 21.306 -46.461 38.590 1.00 58.00 93 LEU A N 1
ATOM 686 C CA . LEU A 1 93 ? 20.984 -47.818 38.151 1.00 58.00 93 LEU A CA 1
ATOM 687 C C . LEU A 1 93 ? 22.077 -48.351 37.218 1.00 58.00 93 LEU A C 1
ATOM 689 O O . LEU A 1 93 ? 22.124 -48.035 36.036 1.00 58.00 93 LEU A O 1
ATOM 693 N N . GLY A 1 94 ? 22.970 -49.125 37.844 1.00 49.00 94 GLY A N 1
ATOM 694 C CA . GLY A 1 94 ? 23.548 -50.388 37.367 1.00 49.00 94 GLY A CA 1
ATOM 695 C C . GLY A 1 94 ? 24.169 -50.455 35.973 1.00 49.00 94 GLY A C 1
ATOM 696 O O . GLY A 1 94 ? 23.466 -50.577 34.980 1.00 49.00 94 GLY A O 1
ATOM 697 N N . LEU A 1 95 ? 25.501 -50.539 35.951 1.00 55.19 95 LEU A N 1
ATOM 698 C CA . LEU A 1 95 ? 26.304 -51.113 34.869 1.00 55.19 95 LEU A CA 1
ATOM 699 C C . LEU A 1 95 ? 25.801 -52.511 34.466 1.00 55.19 95 LEU A C 1
ATOM 701 O O . LEU A 1 95 ? 25.923 -53.432 35.272 1.00 55.19 95 LEU A O 1
ATOM 705 N N . PHE A 1 96 ? 25.345 -52.644 33.219 1.00 54.28 96 PHE A N 1
ATOM 706 C CA . PHE A 1 96 ? 25.698 -53.706 32.268 1.00 54.28 96 PHE A CA 1
ATOM 707 C C . PHE A 1 96 ? 25.643 -53.124 30.854 1.00 54.28 96 PHE A C 1
ATOM 709 O O . PHE A 1 96 ? 24.652 -52.421 30.553 1.00 54.28 96 PHE A O 1
#

Foldseek 3Di:
DQQPDPDDLVVQALHWGFGQDPNDTDTDHGHPDPVQCVPDVVNVVSRVVSVVCVVVVVVVVPPPPPDDDPPPDPDPDPDPDPPDDDDPDDDDDDDD